Protein AF-A0A3D4HWX6-F1 (afdb_monomer_lite)

Foldseek 3Di:
DDKDKDWDQDPVPVRDIDIDIDDPVVVVVVVVVVDDDPPDDPCPADDCCRPVNNVVSQCVVCVVVVHDDDDDPPPPPCPPPPPDDDD

Sequence (87 aa):
MKEVSFRYKDYADNSATKIMTLEGTKFIELFLQHILPKGFSRVRFSGYLSNCCKTKKLKLIHKLRGTPFIPKPGKRKIHGRAAAFNL

Radius of gyration: 23.19 Å; chains: 1; bounding box: 69×32×50 Å

Structure (mmCIF, N/CA/C/O backbone):
data_AF-A0A3D4HWX6-F1
#
_entry.id   AF-A0A3D4HWX6-F1
#
loop_
_atom_site.group_PDB
_atom_site.id
_atom_site.type_symbol
_atom_site.label_atom_id
_atom_site.label_alt_id
_atom_site.label_comp_id
_atom_site.label_asym_id
_atom_site.label_entity_id
_atom_site.label_seq_id
_atom_site.pdbx_PDB_ins_code
_atom_site.Cartn_x
_atom_site.Cartn_y
_atom_site.Cartn_z
_atom_site.occupancy
_atom_site.B_iso_or_equiv
_atom_site.auth_seq_id
_atom_site.auth_comp_id
_atom_site.auth_asym_id
_atom_site.auth_atom_id
_atom_site.pdbx_PDB_model_num
ATOM 1 N N . MET A 1 1 ? -30.864 -0.494 15.246 1.00 60.62 1 MET A N 1
ATOM 2 C CA . MET A 1 1 ? -29.680 -0.842 14.426 1.00 60.62 1 MET A CA 1
ATOM 3 C C . MET A 1 1 ? -28.444 -0.712 15.303 1.00 60.62 1 MET A C 1
ATOM 5 O O . MET A 1 1 ? -28.440 0.164 16.155 1.00 60.62 1 MET A O 1
ATOM 9 N N . LYS A 1 2 ? -27.460 -1.613 15.191 1.00 84.44 2 LYS A N 1
ATOM 10 C CA . LYS A 1 2 ? -26.231 -1.545 16.004 1.00 84.44 2 LYS A CA 1
ATOM 11 C C . LYS A 1 2 ? -25.179 -0.722 15.266 1.00 84.44 2 LYS A C 1
ATOM 13 O O . LYS A 1 2 ? -24.888 -1.007 14.106 1.00 84.44 2 LYS A O 1
ATOM 18 N N . GLU A 1 3 ? -24.624 0.269 15.948 1.00 92.31 3 GLU A N 1
ATOM 19 C CA . GLU A 1 3 ? -23.520 1.092 15.457 1.00 92.31 3 GLU A CA 1
ATOM 20 C C . GLU A 1 3 ? -22.184 0.537 15.952 1.00 92.31 3 GLU A C 1
ATOM 22 O O . GLU A 1 3 ? -22.099 -0.076 17.018 1.00 92.31 3 GLU A O 1
ATOM 27 N N . VAL A 1 4 ? -21.139 0.730 15.152 1.00 92.12 4 VAL A N 1
ATOM 28 C CA . VAL A 1 4 ? -19.778 0.284 15.443 1.00 92.12 4 VAL A CA 1
ATOM 29 C C . VAL A 1 4 ? -18.842 1.470 15.274 1.00 92.12 4 VAL A C 1
ATOM 31 O O . VAL A 1 4 ? -18.770 2.066 14.199 1.00 92.12 4 VAL A O 1
ATOM 34 N N . SER A 1 5 ? -18.088 1.779 16.325 1.00 93.75 5 SER A N 1
ATOM 35 C CA . SER A 1 5 ? -17.014 2.770 16.288 1.00 93.75 5 SER A CA 1
ATOM 36 C C . SER A 1 5 ? -15.663 2.073 16.193 1.00 93.75 5 SER A C 1
ATOM 38 O O . SER A 1 5 ? -15.359 1.184 16.988 1.00 93.75 5 SER A O 1
ATOM 40 N N . PHE A 1 6 ? -14.826 2.482 15.242 1.00 90.69 6 PHE A N 1
ATOM 41 C CA . PHE A 1 6 ? -13.485 1.929 15.073 1.00 90.69 6 PHE A CA 1
ATOM 42 C C . PHE A 1 6 ? -12.453 3.009 14.773 1.00 90.69 6 PHE A C 1
ATOM 44 O O . PHE A 1 6 ? -12.752 4.088 14.258 1.00 90.69 6 PHE A O 1
ATOM 51 N N . ARG A 1 7 ? -11.204 2.702 15.123 1.00 93.06 7 ARG A N 1
ATOM 52 C CA . ARG A 1 7 ? -10.055 3.578 14.922 1.00 93.06 7 ARG A CA 1
ATOM 53 C C . ARG A 1 7 ? -9.408 3.274 13.575 1.00 93.06 7 ARG A C 1
ATOM 55 O O . ARG A 1 7 ? -9.134 2.113 13.280 1.00 93.06 7 ARG A O 1
ATOM 62 N N . TYR A 1 8 ? -9.116 4.301 12.789 1.00 90.69 8 TYR A N 1
ATOM 63 C CA . TYR A 1 8 ? -8.433 4.162 11.505 1.00 90.69 8 TYR A CA 1
ATOM 64 C C . TYR A 1 8 ? -7.345 5.222 11.334 1.00 90.69 8 TYR A C 1
ATOM 66 O O . TYR A 1 8 ? -7.320 6.240 12.030 1.00 90.69 8 TYR A O 1
ATOM 74 N N . LYS A 1 9 ? -6.421 4.947 10.413 1.00 91.81 9 LYS A N 1
ATOM 75 C CA . LYS A 1 9 ? -5.351 5.863 10.028 1.00 91.81 9 LYS A CA 1
ATOM 76 C C . LYS A 1 9 ? -5.752 6.592 8.752 1.00 91.81 9 LYS A C 1
ATOM 78 O O . LYS A 1 9 ? -5.941 5.960 7.715 1.00 91.81 9 LYS A O 1
ATOM 83 N N . ASP A 1 10 ? -5.874 7.905 8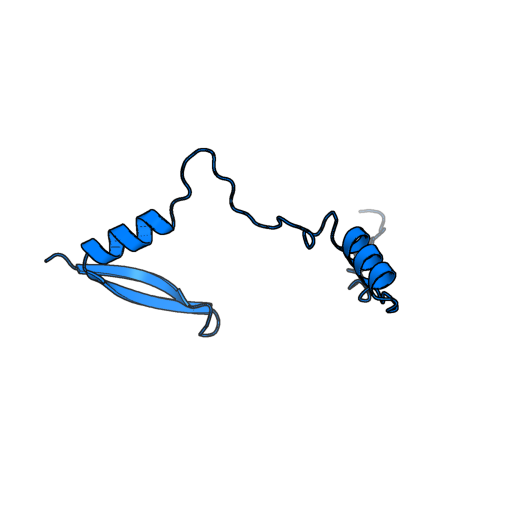.843 1.00 91.00 10 ASP A N 1
ATOM 84 C CA . ASP A 1 10 ? -6.234 8.770 7.731 1.00 91.00 10 ASP A CA 1
ATOM 85 C C . ASP A 1 10 ? -4.969 9.199 6.985 1.00 91.00 10 ASP A C 1
ATOM 87 O O . ASP A 1 10 ? -4.253 10.108 7.395 1.00 91.00 10 ASP A O 1
ATOM 91 N N . TYR A 1 11 ? -4.659 8.506 5.890 1.00 87.50 11 TYR A N 1
ATOM 92 C CA . TYR A 1 11 ? -3.483 8.812 5.077 1.00 87.50 11 TYR A CA 1
ATOM 93 C C . TYR A 1 11 ? -3.591 10.138 4.312 1.00 87.50 11 TYR A C 1
ATOM 95 O O . TYR A 1 11 ? -2.554 10.641 3.883 1.00 87.50 11 TYR A O 1
ATOM 103 N N . ALA A 1 12 ? -4.794 10.696 4.142 1.00 89.00 12 ALA A N 1
ATOM 104 C CA . ALA A 1 12 ? -4.972 12.006 3.523 1.00 89.00 12 ALA A CA 1
ATOM 105 C C . ALA A 1 12 ? -4.659 13.134 4.517 1.00 89.00 12 ALA A C 1
ATOM 107 O O . ALA A 1 12 ? -4.077 14.146 4.136 1.00 89.00 12 ALA A O 1
ATOM 108 N N . ASP A 1 13 ? -4.970 12.928 5.797 1.00 90.44 13 ASP A N 1
ATOM 109 C CA . ASP A 1 13 ? -4.728 13.900 6.863 1.00 90.44 13 ASP A CA 1
ATOM 110 C C . ASP A 1 13 ? -3.471 13.567 7.674 1.00 90.44 13 ASP A C 1
ATOM 112 O O . ASP A 1 13 ? -3.538 13.104 8.812 1.00 90.44 13 ASP A O 1
ATOM 116 N N . ASN A 1 14 ? -2.297 13.733 7.057 1.00 91.69 14 ASN A N 1
ATOM 117 C CA . ASN A 1 14 ? -0.990 13.529 7.700 1.00 91.69 14 ASN A CA 1
ATOM 118 C C . ASN A 1 14 ? -0.835 12.192 8.441 1.00 91.69 14 ASN A C 1
ATOM 120 O O . ASN A 1 14 ? -0.016 12.051 9.355 1.00 91.69 14 ASN A O 1
ATOM 124 N N . SER A 1 15 ? -1.579 11.166 8.024 1.00 89.62 15 SER A N 1
ATOM 125 C CA . SER A 1 15 ? -1.534 9.853 8.656 1.00 89.62 15 SER A CA 1
ATOM 126 C C . SER A 1 15 ? -2.033 9.877 10.119 1.00 89.62 15 SER A C 1
ATOM 128 O O . SER A 1 15 ? -1.658 9.026 10.933 1.00 89.62 15 SER A O 1
ATOM 130 N N . ALA A 1 16 ? -2.891 10.849 10.448 1.00 93.12 16 ALA A N 1
ATOM 131 C CA . ALA A 1 16 ? -3.516 11.009 11.750 1.00 93.12 16 ALA A CA 1
ATOM 132 C C . ALA A 1 16 ? -4.426 9.823 12.081 1.00 93.12 16 ALA A C 1
ATOM 134 O O . ALA A 1 16 ? -4.951 9.127 11.210 1.00 93.12 16 ALA A O 1
ATOM 135 N N . THR A 1 17 ? -4.606 9.574 13.373 1.00 94.12 17 THR A N 1
ATOM 136 C CA . THR A 1 17 ? -5.454 8.485 13.854 1.00 94.12 17 THR A CA 1
ATOM 137 C C . THR A 1 17 ? -6.801 9.047 14.283 1.00 94.12 17 THR A C 1
ATOM 139 O O . THR A 1 17 ? -6.853 9.897 15.168 1.00 94.12 17 THR A O 1
ATOM 142 N N . LYS A 1 18 ? -7.883 8.577 13.661 1.00 93.50 18 LYS A N 1
ATOM 143 C CA . LYS A 1 18 ? -9.250 9.075 13.864 1.00 93.50 18 LYS A CA 1
ATOM 144 C C . LYS A 1 18 ? -10.191 7.940 14.250 1.00 93.50 18 LYS A C 1
ATOM 146 O O . LYS A 1 18 ? -9.879 6.766 14.048 1.00 93.50 18 LYS A O 1
ATOM 151 N N . ILE A 1 19 ? -11.341 8.294 14.814 1.00 95.06 19 ILE A N 1
ATOM 152 C CA .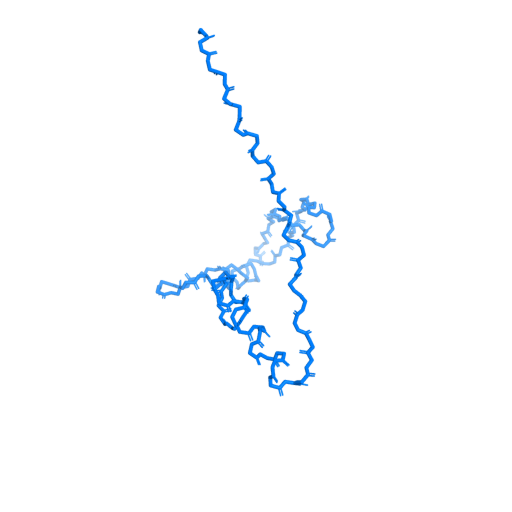 ILE A 1 19 ? -12.429 7.362 15.121 1.00 95.06 19 ILE A CA 1
ATOM 153 C C . ILE A 1 19 ? -13.565 7.637 14.140 1.00 95.06 19 ILE A C 1
ATOM 155 O O . ILE A 1 19 ? -13.920 8.792 13.923 1.00 95.06 19 ILE A O 1
ATOM 159 N N . MET A 1 20 ? -14.114 6.583 13.541 1.00 92.12 20 MET A N 1
ATOM 160 C CA . MET A 1 20 ? -15.305 6.655 12.699 1.00 92.12 20 MET A CA 1
ATOM 161 C C . MET A 1 20 ? -16.375 5.728 13.264 1.00 92.12 20 MET A C 1
ATOM 163 O O . MET A 1 20 ? -16.070 4.595 13.640 1.00 92.12 20 MET A O 1
ATOM 167 N N . THR A 1 21 ? -17.612 6.214 13.306 1.00 94.12 21 THR A N 1
ATOM 168 C CA . THR A 1 21 ? -18.792 5.434 13.689 1.00 94.12 21 THR A CA 1
ATOM 169 C C . THR A 1 21 ? -19.625 5.167 12.445 1.00 94.12 21 THR A C 1
ATOM 171 O O . THR A 1 21 ? -19.926 6.093 11.695 1.00 94.12 21 THR A O 1
ATOM 174 N N . LEU A 1 22 ? -19.958 3.900 12.207 1.00 93.00 22 LEU A N 1
ATOM 175 C CA . LEU A 1 22 ? -20.778 3.453 11.084 1.00 93.00 22 LEU A CA 1
ATOM 176 C C . LEU A 1 22 ? -21.864 2.494 11.569 1.00 93.00 22 LEU A C 1
ATOM 178 O O . LEU A 1 22 ? -21.744 1.864 12.621 1.00 93.00 22 LEU A O 1
ATOM 182 N N . GLU A 1 23 ? -22.895 2.323 10.750 1.00 94.81 23 GLU A N 1
ATOM 183 C CA . GLU A 1 23 ? -23.837 1.222 10.917 1.00 94.81 23 GLU A CA 1
ATOM 184 C C . GLU A 1 23 ? -23.114 -0.128 10.761 1.00 94.81 23 GLU A C 1
ATOM 186 O O . GLU A 1 23 ? -22.242 -0.289 9.900 1.00 94.81 23 GLU A O 1
ATOM 191 N N . GLY A 1 24 ? -23.481 -1.119 11.578 1.00 92.44 24 GLY A N 1
ATOM 192 C CA . GLY A 1 24 ? -22.846 -2.439 11.567 1.00 92.44 24 GLY A CA 1
ATOM 193 C C . GLY A 1 24 ? -22.905 -3.154 10.211 1.00 92.44 24 GLY A C 1
ATOM 194 O O . GLY A 1 24 ? -21.956 -3.846 9.851 1.00 92.44 24 GLY A O 1
ATOM 195 N N . THR A 1 25 ? -23.967 -2.949 9.428 1.00 92.56 25 THR A N 1
ATOM 196 C CA . THR A 1 25 ? -24.103 -3.466 8.052 1.00 92.56 25 THR A CA 1
ATOM 197 C C . THR A 1 25 ? -23.001 -2.915 7.145 1.00 92.56 25 THR A C 1
ATOM 199 O O . THR A 1 25 ? -22.233 -3.677 6.558 1.00 92.56 25 THR A O 1
ATOM 202 N N . LYS A 1 26 ? -22.839 -1.589 7.138 1.00 91.44 26 LYS A N 1
ATOM 203 C CA . LYS A 1 26 ? -21.799 -0.872 6.387 1.00 91.44 26 LYS A CA 1
ATOM 204 C C . LYS A 1 26 ? -20.391 -1.286 6.812 1.00 91.44 26 LYS A C 1
ATOM 206 O O . LYS A 1 26 ? -19.493 -1.413 5.982 1.00 91.44 26 LYS A O 1
ATOM 211 N N . PHE A 1 27 ? -20.192 -1.509 8.111 1.00 90.81 27 PHE A N 1
ATOM 212 C CA . PHE A 1 27 ? -18.916 -1.979 8.641 1.00 90.81 27 PHE A CA 1
ATOM 213 C C . PHE A 1 27 ? -18.544 -3.361 8.088 1.00 90.81 27 PHE A C 1
ATOM 215 O O . PHE 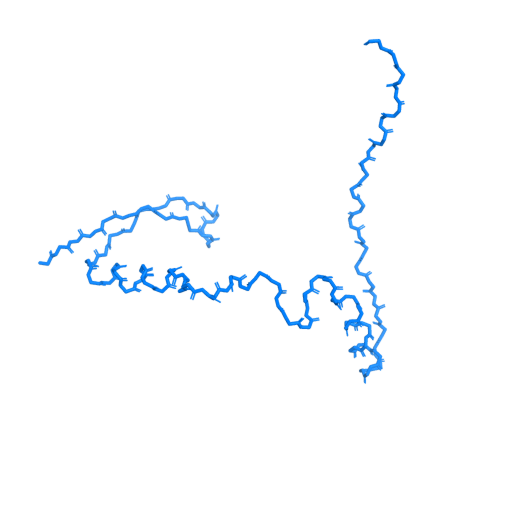A 1 27 ? -17.407 -3.555 7.661 1.00 90.81 27 PHE A O 1
ATOM 222 N N . ILE A 1 28 ? -19.491 -4.305 8.049 1.00 90.94 28 ILE A N 1
ATOM 223 C CA . ILE A 1 28 ? -19.247 -5.658 7.528 1.00 90.94 28 ILE A CA 1
ATOM 224 C C . ILE A 1 28 ? -18.923 -5.619 6.031 1.00 90.94 28 ILE A C 1
ATOM 226 O O . ILE A 1 28 ? -17.977 -6.278 5.607 1.00 90.94 28 ILE A O 1
ATOM 230 N N . GLU A 1 29 ? -19.639 -4.822 5.234 1.00 90.50 29 GLU A N 1
ATOM 231 C CA . GLU A 1 29 ? -19.351 -4.656 3.800 1.00 90.50 29 GLU A CA 1
ATOM 232 C C . GLU A 1 29 ? -17.914 -4.169 3.556 1.00 90.50 29 GLU A C 1
ATOM 234 O O . GLU A 1 29 ? -17.168 -4.775 2.781 1.00 90.50 29 GLU A O 1
ATOM 239 N N . LEU A 1 30 ? -17.491 -3.119 4.270 1.00 88.12 30 LEU A N 1
ATOM 240 C CA . LEU A 1 30 ? -16.125 -2.589 4.194 1.00 88.12 30 LEU A CA 1
ATOM 241 C C . LEU A 1 30 ? -15.086 -3.608 4.682 1.00 88.12 30 LEU A C 1
ATOM 243 O O . LEU A 1 30 ? -14.005 -3.736 4.103 1.00 88.12 30 LEU A O 1
ATOM 247 N N . PHE A 1 31 ? -15.407 -4.351 5.741 1.00 87.19 31 PHE A N 1
ATOM 248 C CA . PHE A 1 31 ? -14.524 -5.367 6.302 1.00 87.19 31 PHE A CA 1
ATOM 249 C C . PHE A 1 31 ? -14.297 -6.526 5.327 1.00 87.19 31 PHE A C 1
ATOM 251 O O . PHE A 1 31 ? -13.159 -6.955 5.125 1.00 87.19 31 PHE A O 1
ATOM 258 N N . LEU A 1 32 ? -15.354 -6.994 4.663 1.00 86.38 32 LEU A N 1
ATOM 259 C CA . LEU A 1 32 ? -15.265 -8.066 3.675 1.00 86.38 32 LEU A CA 1
ATOM 260 C C . LEU A 1 32 ? -14.462 -7.648 2.439 1.00 86.38 32 LEU A C 1
ATOM 262 O O . LEU A 1 32 ? -13.702 -8.461 1.921 1.00 86.38 32 LEU A O 1
ATOM 266 N N . GLN A 1 33 ? -14.542 -6.384 2.010 1.00 84.62 33 GLN A N 1
ATOM 267 C CA . GLN A 1 33 ? -13.679 -5.860 0.942 1.00 84.62 33 GLN A CA 1
ATOM 268 C C . GLN A 1 33 ? -12.193 -5.828 1.334 1.00 84.62 33 GLN A C 1
ATOM 270 O O . GLN A 1 33 ? -11.318 -5.923 0.473 1.00 84.62 33 GLN A O 1
ATOM 275 N N . HIS A 1 34 ? -11.886 -5.686 2.626 1.00 83.94 34 HIS A N 1
ATOM 276 C CA . HIS A 1 34 ? -10.509 -5.671 3.113 1.00 83.94 34 HIS A CA 1
ATOM 277 C C . HIS A 1 34 ? -9.886 -7.073 3.197 1.00 83.94 34 HIS A C 1
ATOM 279 O O . HIS A 1 34 ? -8.663 -7.226 3.060 1.00 83.94 34 HIS A O 1
ATOM 285 N N . ILE A 1 35 ? -10.704 -8.099 3.447 1.00 84.81 35 ILE A N 1
ATOM 286 C CA . ILE A 1 35 ? -10.229 -9.477 3.535 1.00 84.81 35 ILE A CA 1
ATOM 287 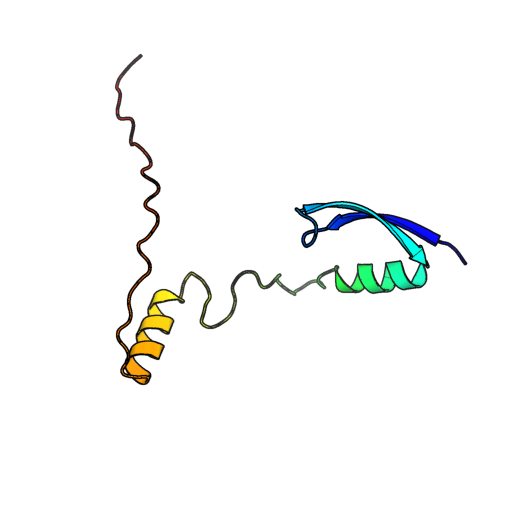C C . ILE A 1 35 ? -9.912 -9.978 2.133 1.00 84.81 35 ILE A C 1
ATOM 289 O O . ILE A 1 35 ? -10.770 -10.077 1.263 1.00 84.81 35 ILE A O 1
ATOM 293 N N . LEU A 1 36 ? -8.653 -10.349 1.930 1.00 81.12 36 LEU A N 1
ATOM 294 C CA . LEU A 1 36 ? -8.242 -10.998 0.701 1.00 81.12 36 LEU A CA 1
ATOM 295 C C . LEU A 1 36 ? -8.627 -12.487 0.773 1.00 81.12 36 LEU A C 1
ATOM 297 O O . LEU A 1 36 ? -8.156 -13.166 1.692 1.00 81.12 36 LEU A O 1
ATOM 301 N N . PRO A 1 37 ? -9.454 -13.014 -0.151 1.00 82.31 37 PRO A N 1
ATOM 302 C CA . PRO A 1 37 ? -9.847 -14.416 -0.115 1.00 82.31 37 PRO A CA 1
ATOM 303 C C . PRO A 1 37 ? -8.632 -15.341 -0.242 1.00 82.31 37 PRO A C 1
ATOM 305 O O . PRO A 1 37 ? -7.613 -14.996 -0.851 1.00 82.31 37 PRO A O 1
ATOM 308 N N . LYS A 1 38 ? -8.734 -16.544 0.327 1.00 81.62 38 LYS A N 1
ATOM 309 C CA . LYS A 1 38 ? -7.663 -17.544 0.255 1.00 81.62 38 LYS A CA 1
ATOM 310 C C . LYS A 1 38 ? -7.316 -17.836 -1.211 1.00 81.62 38 LYS A C 1
ATOM 312 O O . LYS A 1 38 ? -8.203 -18.052 -2.028 1.00 81.62 38 LYS A O 1
ATOM 317 N N . GLY A 1 39 ? -6.021 -17.841 -1.527 1.00 82.19 39 GLY A N 1
ATOM 318 C CA . GLY A 1 39 ? -5.516 -18.044 -2.891 1.00 82.19 39 GLY A CA 1
ATOM 319 C C . GLY A 1 39 ? -5.248 -16.752 -3.668 1.00 82.19 39 GLY A C 1
ATOM 320 O O . GLY A 1 39 ? -4.581 -16.799 -4.697 1.00 82.19 39 GLY A O 1
ATOM 321 N N . PHE A 1 40 ? -5.669 -15.593 -3.157 1.00 76.25 40 PHE A N 1
ATOM 322 C CA . PHE A 1 40 ? -5.302 -14.306 -3.736 1.00 76.25 40 PHE A CA 1
ATOM 323 C C . PHE A 1 40 ? -4.082 -13.723 -3.015 1.00 76.25 40 PHE A C 1
ATOM 325 O O . PHE A 1 40 ? -3.995 -13.714 -1.787 1.00 76.25 40 PHE A O 1
ATOM 332 N N . SER A 1 41 ? -3.119 -13.210 -3.783 1.00 74.75 41 SER A N 1
ATOM 333 C CA . SER A 1 41 ? -1.961 -12.484 -3.253 1.00 74.75 41 SER A CA 1
ATOM 334 C C . SER A 1 41 ? -2.198 -10.979 -3.322 1.00 74.75 41 SER A C 1
ATOM 336 O O . SER A 1 41 ? -2.633 -10.481 -4.363 1.00 74.75 41 SER A O 1
ATOM 338 N N . ARG A 1 42 ? -1.856 -10.225 -2.263 1.00 76.06 42 ARG A N 1
ATOM 339 C CA . ARG A 1 42 ? -1.863 -8.755 -2.335 1.00 76.06 42 ARG A CA 1
ATOM 340 C C . ARG A 1 42 ? -0.888 -8.322 -3.422 1.00 76.06 42 ARG A C 1
ATOM 342 O O . ARG A 1 42 ? 0.321 -8.528 -3.299 1.00 76.06 42 ARG A O 1
ATOM 349 N N . VAL A 1 43 ? -1.410 -7.691 -4.464 1.00 73.44 43 VAL A N 1
ATOM 350 C CA . VAL A 1 43 ? -0.606 -7.127 -5.541 1.00 73.44 43 VAL A CA 1
ATOM 351 C C . VAL A 1 43 ? 0.168 -5.930 -4.994 1.00 73.44 43 VAL A C 1
ATOM 353 O O . VAL A 1 43 ? -0.347 -4.823 -4.899 1.00 73.44 43 VAL A O 1
ATOM 356 N N . ARG A 1 44 ? 1.419 -6.159 -4.587 1.00 72.06 44 ARG A N 1
ATOM 357 C CA . ARG A 1 44 ? 2.320 -5.079 -4.156 1.00 72.06 44 ARG A CA 1
ATOM 358 C C . ARG A 1 44 ? 3.037 -4.443 -5.343 1.00 72.06 44 ARG A C 1
ATOM 360 O O . ARG A 1 44 ? 3.189 -3.231 -5.396 1.00 72.06 44 ARG A O 1
ATOM 367 N N . PHE A 1 45 ? 3.466 -5.273 -6.295 1.00 70.69 45 PHE A N 1
ATOM 368 C CA . PHE A 1 45 ? 4.232 -4.866 -7.473 1.00 70.69 45 PHE A CA 1
ATOM 369 C C . PHE A 1 45 ? 3.952 -5.817 -8.648 1.00 70.69 45 PHE A C 1
ATOM 371 O O . PHE A 1 45 ? 4.803 -6.631 -8.999 1.00 70.69 45 PHE A O 1
ATOM 378 N N . SER A 1 46 ? 2.764 -5.756 -9.251 1.00 70.25 46 SER A N 1
ATOM 379 C CA . SER A 1 46 ? 2.493 -6.479 -10.504 1.00 70.25 46 SER A CA 1
ATOM 380 C C . SER A 1 46 ? 2.638 -5.562 -11.723 1.00 70.25 46 SER A C 1
ATOM 382 O O . SER A 1 46 ? 2.763 -4.341 -11.609 1.00 70.25 46 SER A O 1
ATOM 384 N N . GLY A 1 47 ? 2.662 -6.167 -12.910 1.00 76.94 47 GLY A N 1
ATOM 385 C CA . GLY A 1 47 ? 2.621 -5.443 -14.177 1.00 76.94 47 GLY A CA 1
ATOM 386 C C . GLY A 1 47 ? 3.985 -5.023 -14.730 1.00 76.94 47 GLY A C 1
ATOM 387 O O . GLY A 1 47 ? 5.043 -5.552 -14.383 1.00 76.94 47 GLY A O 1
ATOM 388 N N . TYR A 1 48 ? 3.960 -4.090 -15.680 1.00 73.56 48 TYR A N 1
ATOM 389 C CA . TYR A 1 48 ? 5.145 -3.649 -16.422 1.00 73.56 48 TYR A CA 1
ATOM 390 C C . TYR A 1 48 ? 6.036 -2.658 -15.655 1.00 73.56 48 TYR A C 1
ATOM 392 O O . TYR A 1 48 ? 7.168 -2.410 -16.063 1.00 73.56 48 TYR A O 1
ATOM 400 N N . LEU A 1 49 ? 5.560 -2.137 -14.521 1.00 76.69 49 LEU A N 1
ATOM 401 C CA . LEU A 1 49 ? 6.305 -1.221 -13.650 1.00 76.69 49 LEU A CA 1
ATOM 402 C C . LEU A 1 49 ? 6.767 -1.870 -12.342 1.00 76.69 49 LEU A C 1
ATOM 404 O O . LEU A 1 49 ? 7.257 -1.165 -11.456 1.00 76.69 49 LEU A O 1
ATOM 408 N N . SER A 1 50 ? 6.646 -3.194 -12.209 1.00 83.56 50 SER A N 1
ATOM 409 C CA . SER A 1 50 ? 7.159 -3.898 -11.036 1.00 83.56 50 SER A CA 1
ATOM 410 C C . SER A 1 50 ? 8.674 -3.731 -10.930 1.00 83.56 50 SER A C 1
ATOM 412 O O . SER A 1 50 ? 9.384 -3.755 -11.935 1.00 83.56 50 SER A O 1
ATOM 414 N N . ASN A 1 51 ? 9.193 -3.548 -9.713 1.00 80.06 51 ASN A N 1
ATOM 415 C CA . ASN A 1 51 ? 10.582 -3.125 -9.499 1.00 80.06 51 ASN A CA 1
ATOM 416 C C . ASN A 1 51 ? 11.618 -4.041 -10.188 1.00 80.06 51 ASN A C 1
ATOM 418 O O . ASN A 1 51 ? 12.612 -3.551 -10.718 1.00 80.06 51 ASN A O 1
ATOM 422 N N . CYS A 1 52 ? 11.347 -5.350 -10.253 1.00 80.25 52 CYS A N 1
ATOM 423 C CA . CYS A 1 52 ? 12.222 -6.345 -10.881 1.00 80.25 52 CYS A CA 1
ATOM 424 C C . CYS A 1 52 ? 12.364 -6.182 -12.405 1.00 80.25 52 CYS A C 1
ATOM 426 O O . CYS A 1 52 ? 13.418 -6.489 -12.959 1.00 80.25 52 CYS A O 1
ATOM 428 N N . CYS A 1 53 ? 11.330 -5.692 -13.096 1.00 84.62 53 CYS A N 1
ATOM 429 C CA . CYS A 1 53 ? 11.332 -5.555 -14.556 1.00 84.62 53 CYS A CA 1
ATOM 430 C C . CYS A 1 53 ? 11.197 -4.106 -15.043 1.00 84.62 53 CYS A C 1
ATOM 432 O O . CYS A 1 53 ? 11.380 -3.846 -16.232 1.00 84.62 53 CYS A O 1
ATOM 434 N N . LYS A 1 54 ? 10.947 -3.160 -14.132 1.00 86.81 54 LYS A N 1
ATOM 435 C CA . LYS A 1 54 ? 10.697 -1.743 -14.408 1.00 86.81 54 LYS A CA 1
ATOM 436 C C . LYS A 1 54 ? 11.777 -1.126 -15.284 1.00 86.81 54 LYS A C 1
ATOM 438 O O . LYS A 1 54 ? 11.463 -0.506 -16.288 1.00 86.81 54 LYS A O 1
ATOM 443 N N . THR A 1 55 ? 13.049 -1.308 -14.943 1.00 86.94 55 THR A N 1
ATOM 444 C CA . THR A 1 55 ? 14.163 -0.715 -15.702 1.00 86.94 55 THR A CA 1
ATOM 445 C C . THR A 1 55 ? 14.248 -1.268 -17.124 1.00 86.94 55 THR A C 1
ATOM 447 O O . THR A 1 55 ? 14.386 -0.498 -18.070 1.00 86.94 55 THR A O 1
ATOM 450 N N . LYS A 1 56 ? 14.114 -2.590 -17.291 1.00 88.94 56 LYS A N 1
ATOM 451 C CA . LYS A 1 56 ? 14.128 -3.257 -18.603 1.00 88.94 56 LYS A CA 1
ATOM 452 C C . LYS A 1 56 ? 12.944 -2.813 -19.468 1.00 88.94 56 LYS A C 1
ATOM 454 O O . LYS A 1 56 ? 13.133 -2.458 -20.627 1.00 88.94 56 LYS A O 1
ATOM 459 N N . LYS A 1 57 ? 11.738 -2.775 -18.895 1.00 89.69 57 LYS A N 1
ATOM 460 C CA . LYS A 1 57 ? 10.513 -2.396 -19.613 1.00 89.69 57 LYS A CA 1
ATOM 461 C C . LYS A 1 57 ? 10.466 -0.904 -19.940 1.00 89.69 57 LYS A C 1
ATOM 463 O O . LYS A 1 57 ? 10.085 -0.554 -21.048 1.00 89.69 57 LYS A O 1
ATOM 468 N N . LEU A 1 58 ? 10.932 -0.026 -19.047 1.00 91.00 58 LEU A N 1
ATOM 469 C CA . LEU A 1 58 ? 11.040 1.407 -19.340 1.00 91.00 58 LEU A CA 1
ATOM 470 C C . LEU A 1 58 ? 12.029 1.685 -20.476 1.00 91.00 58 LEU A C 1
ATOM 472 O O . LEU A 1 58 ? 11.700 2.449 -21.375 1.00 91.00 58 LEU A O 1
ATOM 476 N N . LYS A 1 59 ? 13.193 1.020 -20.500 1.00 91.81 59 LYS A N 1
ATOM 477 C CA . LYS A 1 59 ? 14.125 1.117 -21.637 1.00 91.81 59 LYS A CA 1
ATOM 478 C C . LYS A 1 59 ? 13.454 0.732 -22.958 1.00 91.81 59 LYS A C 1
ATOM 480 O O . LYS A 1 59 ? 13.617 1.440 -23.946 1.00 91.81 59 LYS A O 1
ATOM 485 N N . LEU A 1 60 ? 12.684 -0.358 -22.964 1.00 92.50 60 LEU A N 1
ATOM 486 C CA . LEU A 1 60 ? 11.948 -0.804 -24.148 1.00 92.50 60 LEU A CA 1
ATOM 487 C C . LEU A 1 60 ? 10.891 0.221 -24.585 1.00 92.50 60 LEU A C 1
ATOM 489 O O . LEU A 1 60 ? 10.840 0.564 -25.759 1.00 92.50 60 LEU A O 1
ATOM 493 N N . ILE A 1 61 ? 10.097 0.754 -23.652 1.00 92.25 61 ILE A N 1
ATOM 494 C CA . ILE A 1 61 ? 9.077 1.775 -23.941 1.00 92.25 61 ILE A CA 1
ATOM 495 C C . ILE A 1 61 ? 9.714 3.024 -24.561 1.00 92.25 61 ILE A C 1
ATOM 497 O O . ILE A 1 61 ? 9.227 3.529 -25.566 1.00 92.25 61 ILE A O 1
ATOM 501 N N . HIS A 1 62 ? 10.819 3.503 -23.993 1.00 93.31 62 HIS A N 1
ATOM 502 C CA . HIS A 1 62 ? 11.553 4.658 -24.510 1.00 93.31 62 HIS A CA 1
ATOM 503 C C . HIS A 1 62 ? 12.139 4.396 -25.905 1.00 93.31 62 HIS A C 1
ATOM 505 O O . HIS A 1 62 ? 11.985 5.231 -26.793 1.00 93.31 62 HIS A O 1
ATOM 511 N N . LYS A 1 63 ? 12.704 3.201 -26.140 1.00 94.31 63 LYS A N 1
ATOM 512 C CA . LYS A 1 63 ? 13.170 2.772 -27.469 1.00 94.31 63 LYS A CA 1
ATOM 513 C C . LYS A 1 63 ? 12.038 2.787 -28.500 1.00 94.31 63 LYS A C 1
ATOM 515 O O . LYS A 1 63 ? 12.217 3.337 -29.578 1.00 94.31 63 LYS A O 1
ATOM 520 N N . LEU A 1 64 ? 10.882 2.213 -28.164 1.00 95.12 64 LEU A N 1
ATO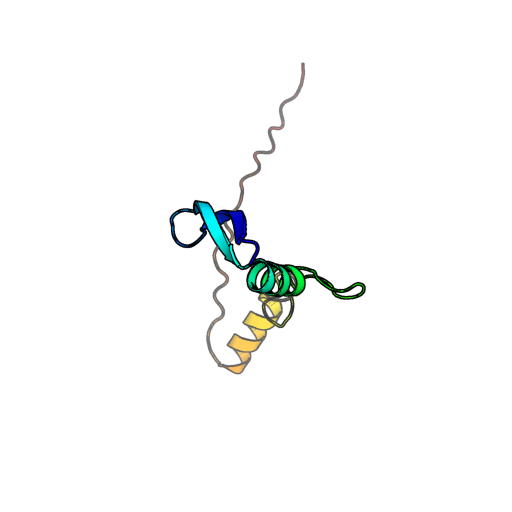M 521 C CA . LEU A 1 64 ? 9.720 2.161 -29.058 1.00 95.12 64 LEU A CA 1
ATOM 522 C C . LEU A 1 64 ? 9.121 3.549 -29.325 1.00 95.12 64 LEU A C 1
ATOM 524 O O . LEU A 1 64 ? 8.569 3.780 -30.392 1.00 95.12 64 LEU A O 1
ATOM 528 N N . ARG A 1 65 ? 9.246 4.478 -28.371 1.00 94.44 65 ARG A N 1
ATOM 529 C CA . ARG A 1 65 ? 8.785 5.866 -28.508 1.00 94.44 65 ARG A CA 1
ATOM 530 C C . ARG A 1 65 ? 9.808 6.815 -29.135 1.00 94.44 65 ARG A C 1
ATOM 532 O O . ARG A 1 65 ? 9.480 7.982 -29.318 1.00 94.44 65 ARG A O 1
ATOM 539 N N . GLY A 1 66 ? 11.035 6.363 -29.399 1.00 93.56 66 GLY A N 1
ATOM 540 C CA . GLY A 1 66 ? 12.118 7.225 -29.880 1.00 93.56 66 GLY A CA 1
ATOM 541 C C . GLY A 1 66 ? 12.574 8.285 -28.868 1.00 93.56 66 GLY A C 1
ATOM 542 O O . GLY A 1 66 ? 13.134 9.301 -29.263 1.00 93.56 66 GLY A O 1
ATOM 543 N N . THR A 1 67 ? 12.334 8.086 -27.567 1.00 92.88 67 THR A N 1
ATOM 544 C CA . THR A 1 67 ? 12.744 9.032 -26.517 1.00 92.88 67 THR A CA 1
ATOM 545 C C . THR A 1 67 ? 13.940 8.500 -25.723 1.00 92.88 67 THR A C 1
ATOM 547 O O . THR A 1 67 ? 14.036 7.294 -25.482 1.00 92.88 67 THR A O 1
ATOM 550 N N . PRO A 1 68 ? 14.862 9.359 -25.253 1.00 89.62 68 PRO A N 1
ATOM 551 C CA . PRO A 1 68 ? 15.987 8.909 -24.440 1.00 89.62 68 PRO A CA 1
ATOM 552 C C . PRO A 1 68 ? 15.503 8.420 -23.067 1.00 89.62 68 PRO A C 1
ATOM 554 O O . PRO A 1 68 ? 14.717 9.089 -22.392 1.00 89.62 68 PRO A O 1
ATOM 557 N N . PHE A 1 69 ? 15.963 7.242 -22.636 1.00 89.62 69 PHE A N 1
ATOM 558 C CA . PHE A 1 69 ? 15.721 6.747 -21.278 1.00 89.62 69 PHE A CA 1
ATOM 559 C C . PHE A 1 69 ? 16.784 7.293 -20.323 1.00 89.62 69 PHE A C 1
ATOM 561 O O . PHE A 1 69 ? 17.945 6.890 -20.393 1.00 89.62 69 PHE A O 1
ATOM 568 N N . ILE A 1 70 ? 16.376 8.154 -19.390 1.00 87.12 70 ILE A N 1
ATOM 569 C CA . ILE A 1 70 ? 17.248 8.683 -18.337 1.00 87.12 70 ILE A CA 1
ATOM 570 C C . ILE A 1 70 ? 16.928 7.935 -17.035 1.00 87.12 70 ILE A C 1
ATOM 572 O O . ILE A 1 70 ? 15.857 8.145 -16.453 1.00 87.12 70 ILE A O 1
ATOM 576 N N . PRO A 1 71 ? 17.802 7.030 -16.555 1.00 80.50 71 PRO A N 1
ATOM 577 C CA . PRO A 1 71 ? 17.584 6.389 -15.268 1.00 80.50 71 PRO A CA 1
ATOM 578 C C . PRO A 1 71 ? 17.643 7.446 -14.160 1.00 80.50 71 PRO A C 1
ATOM 580 O O . PRO A 1 71 ? 18.574 8.248 -14.114 1.00 80.50 71 PRO A O 1
ATOM 583 N N . LYS A 1 72 ? 16.668 7.440 -13.237 1.00 77.50 72 LYS A N 1
ATOM 584 C CA . LYS A 1 72 ? 16.755 8.290 -12.040 1.00 77.50 72 LYS A CA 1
ATOM 585 C C . LYS A 1 72 ? 18.062 7.971 -11.301 1.00 77.50 72 LYS A C 1
ATOM 587 O O . LYS A 1 72 ? 18.340 6.782 -11.107 1.00 77.50 72 LYS A O 1
ATOM 592 N N . PRO A 1 73 ? 18.829 8.984 -10.857 1.00 70.56 73 PRO A N 1
ATOM 593 C CA . PRO A 1 73 ? 20.018 8.750 -10.055 1.00 70.56 73 PRO A CA 1
ATOM 594 C C . PRO A 1 73 ? 19.592 7.968 -8.815 1.00 70.56 73 PRO A C 1
ATOM 596 O O . PRO A 1 73 ? 18.743 8.412 -8.036 1.00 70.56 73 PRO A O 1
ATOM 599 N N . GLY A 1 74 ? 20.112 6.748 -8.677 1.00 67.88 74 GLY A N 1
ATOM 600 C CA . GLY A 1 74 ? 19.833 5.929 -7.509 1.00 67.88 74 GLY A CA 1
ATOM 601 C C . GLY A 1 74 ? 20.291 6.699 -6.279 1.00 67.88 74 GLY A C 1
ATOM 602 O O . GLY A 1 74 ? 21.445 7.124 -6.225 1.00 67.88 74 GLY A O 1
ATOM 603 N N . LYS A 1 75 ? 19.405 6.893 -5.295 1.00 58.84 75 LYS A N 1
ATOM 604 C CA . LYS A 1 75 ? 19.833 7.356 -3.974 1.00 58.84 75 LYS A CA 1
ATOM 605 C C . LYS A 1 75 ? 20.768 6.280 -3.424 1.00 58.84 75 LYS A C 1
ATOM 607 O O . LYS A 1 75 ? 20.297 5.276 -2.894 1.00 58.84 75 LYS A O 1
ATOM 612 N N . ARG A 1 76 ? 22.082 6.432 -3.625 1.00 53.47 76 ARG A N 1
ATOM 613 C CA . ARG A 1 76 ? 23.081 5.559 -3.010 1.00 53.47 76 ARG A CA 1
ATOM 614 C C . ARG A 1 76 ? 22.887 5.717 -1.509 1.00 53.47 76 ARG A C 1
ATOM 616 O O . ARG A 1 76 ? 23.230 6.755 -0.954 1.00 53.47 76 ARG A O 1
ATOM 623 N N . LYS A 1 77 ? 22.316 4.713 -0.844 1.00 52.00 77 LYS A N 1
ATOM 624 C CA . LYS A 1 77 ? 22.557 4.572 0.586 1.00 52.00 77 LYS A CA 1
ATOM 625 C C . LYS A 1 77 ? 24.011 4.152 0.701 1.00 52.00 77 LYS A C 1
ATOM 627 O O . LYS A 1 77 ? 24.344 3.004 0.409 1.00 52.00 77 LYS A O 1
ATOM 632 N N . ILE A 1 78 ? 24.860 5.121 1.027 1.00 54.12 78 ILE A N 1
ATOM 633 C CA . ILE A 1 78 ? 26.228 4.889 1.469 1.00 54.12 78 ILE A CA 1
ATOM 634 C C . ILE A 1 78 ? 26.074 4.087 2.763 1.00 54.12 78 ILE A C 1
ATOM 636 O O . ILE A 1 78 ? 25.887 4.649 3.835 1.00 54.12 78 ILE A O 1
ATOM 640 N N . HIS A 1 79 ? 26.021 2.762 2.659 1.00 49.97 79 HIS A N 1
ATOM 641 C CA . HIS A 1 79 ? 26.277 1.927 3.817 1.00 49.97 79 HIS A CA 1
ATOM 642 C C . HIS A 1 79 ? 27.777 2.059 4.001 1.00 49.97 79 HIS A C 1
ATOM 644 O O . HIS A 1 79 ? 28.546 1.473 3.237 1.00 49.97 79 HIS A O 1
ATOM 650 N N . GLY A 1 80 ? 28.183 2.935 4.920 1.00 41.22 80 GLY A N 1
ATOM 651 C CA . GLY A 1 80 ? 29.555 2.960 5.383 1.00 41.22 80 GLY A CA 1
ATOM 652 C C . GLY A 1 80 ? 29.898 1.539 5.798 1.00 41.22 80 GLY A C 1
ATOM 653 O O . GLY A 1 80 ? 29.367 1.030 6.781 1.00 41.22 80 GLY A O 1
ATOM 654 N N . ARG A 1 81 ? 30.744 0.871 5.014 1.00 42.12 81 ARG A N 1
ATOM 655 C CA . ARG A 1 81 ? 31.554 -0.214 5.543 1.00 42.12 81 ARG A CA 1
ATOM 656 C C . ARG A 1 81 ? 32.470 0.458 6.555 1.00 42.12 81 ARG A C 1
ATOM 658 O O . ARG A 1 81 ? 33.521 0.966 6.184 1.00 42.12 81 ARG A O 1
ATOM 665 N N . ALA A 1 82 ? 32.035 0.517 7.807 1.00 40.44 82 ALA A N 1
ATOM 666 C CA . ALA A 1 82 ? 32.959 0.655 8.912 1.00 40.44 82 ALA A CA 1
ATOM 667 C C . ALA A 1 82 ? 33.756 -0.653 8.952 1.00 40.44 82 ALA A C 1
ATOM 669 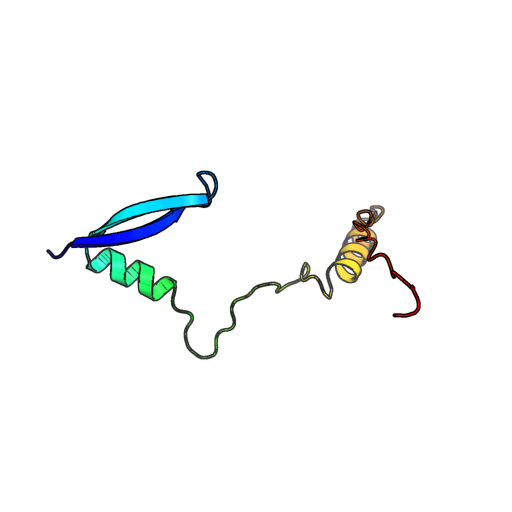O O . ALA A 1 82 ? 33.329 -1.650 9.526 1.00 40.44 82 ALA A O 1
ATOM 670 N N . ALA A 1 83 ? 34.866 -0.676 8.220 1.00 43.81 83 ALA A N 1
ATOM 671 C CA . ALA A 1 83 ? 35.978 -1.536 8.556 1.00 43.81 83 ALA A CA 1
ATOM 672 C C . ALA A 1 83 ? 36.742 -0.828 9.684 1.00 43.81 83 ALA A C 1
ATOM 674 O O . ALA A 1 83 ? 37.430 0.157 9.441 1.00 43.81 83 ALA A O 1
ATOM 675 N N . ALA A 1 84 ? 36.556 -1.311 10.908 1.00 33.91 84 ALA A N 1
ATOM 676 C CA . ALA A 1 84 ? 37.434 -1.132 12.062 1.00 33.91 84 ALA A CA 1
ATOM 677 C C . ALA A 1 84 ? 37.252 -2.435 12.867 1.00 33.91 84 ALA A C 1
ATOM 679 O O . ALA A 1 84 ? 36.136 -2.737 13.275 1.00 33.91 84 ALA A O 1
ATOM 680 N N . PHE A 1 85 ? 38.144 -3.423 12.751 1.00 29.70 85 PHE A N 1
ATOM 681 C CA . PHE A 1 85 ? 39.352 -3.587 13.574 1.00 29.70 85 PHE A CA 1
ATOM 682 C C . PHE A 1 85 ? 39.071 -3.394 15.079 1.00 29.70 85 PHE A C 1
ATOM 684 O O . PHE A 1 85 ? 38.808 -2.270 15.481 1.00 29.70 85 PHE A O 1
ATOM 691 N N . ASN A 1 86 ? 39.125 -4.514 15.826 1.00 27.09 86 ASN A N 1
ATOM 692 C CA . ASN A 1 86 ? 39.381 -4.739 17.271 1.00 27.09 86 ASN A CA 1
ATOM 693 C C . ASN A 1 86 ? 39.034 -3.592 18.250 1.00 27.09 86 ASN A C 1
ATOM 695 O O . ASN A 1 86 ? 39.574 -2.498 18.136 1.00 27.09 86 ASN A O 1
ATOM 699 N N . LEU A 1 87 ? 38.188 -3.795 19.264 1.00 32.56 87 LEU A N 1
ATOM 700 C CA . LEU A 1 87 ? 38.358 -4.660 20.446 1.00 32.56 87 LEU A CA 1
ATOM 701 C C . LEU A 1 87 ? 36.983 -4.972 21.064 1.00 32.56 87 LEU A C 1
ATOM 703 O O . LEU A 1 87 ? 36.120 -4.065 21.020 1.00 32.56 87 LEU A O 1
#

Secondary structure (DSSP, 8-state):
--EEEEEEEETTTTTEEEEEEEEHHHHHHHHHHHSPPTTPPP-SS-STT-HHHHHHHHHHHHHHHT----PPPP-------------

pLDDT: mean 79.82, std 17.45, range [27.09, 95.12]